Protein AF-A0AAJ1YH37-F1 (afdb_monomer)

Organism: Serratia fonticola (NCBI:txid47917)

pLDDT: mean 96.19, std 5.61, range [61.28, 98.88]

InterPro domains:
  IPR011050 Pectin lyase fold/virulence factor [SSF51126] (3-116)
  IPR012334 Pectin lyase fold [G3DSA:2.160.20.10] (1-116)

Secondary structure (DSSP, 8-state):
-EEES-EEEE--SSS---SEEE-TT-EEEEES-EEEE-TT--GGGSEEESS--EEEEES-EETTEE--HHHHHHTTS-GGG--BS--S------S----HHHHHHHHHHHSSTTSS-TT--

Structure (mmCIF, N/CA/C/O backbone):
data_AF-A0AAJ1YH37-F1
#
_entry.id   AF-A0AAJ1YH37-F1
#
loop_
_atom_site.group_PDB
_atom_site.id
_atom_site.type_symbol
_atom_site.label_atom_id
_atom_site.label_alt_id
_atom_site.label_comp_id
_atom_site.label_asym_id
_atom_site.label_entity_id
_atom_site.label_seq_id
_atom_site.pdbx_PDB_ins_code
_atom_site.Cartn_x
_atom_site.Cartn_y
_atom_site.Cartn_z
_atom_site.occupancy
_atom_site.B_iso_or_equiv
_atom_site.auth_seq_id
_atom_site.auth_comp_id
_atom_site.auth_asym_id
_atom_site.auth_atom_id
_atom_site.pd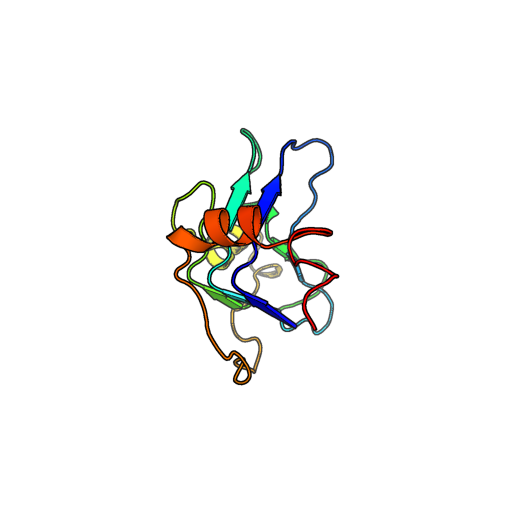bx_PDB_model_num
ATOM 1 N N . MET A 1 1 ? -0.861 -8.079 -9.405 1.00 97.00 1 MET A N 1
ATOM 2 C CA . MET A 1 1 ? -1.864 -8.176 -8.318 1.00 97.00 1 MET A CA 1
ATOM 3 C C . MET A 1 1 ? -2.639 -6.877 -8.268 1.00 97.00 1 MET A C 1
ATOM 5 O O . MET A 1 1 ? -2.001 -5.833 -8.225 1.00 97.00 1 MET A O 1
ATOM 9 N N . ASP A 1 2 ? -3.967 -6.956 -8.313 1.00 98.56 2 ASP A N 1
ATOM 10 C CA . ASP A 1 2 ? -4.863 -5.806 -8.152 1.00 98.56 2 ASP A CA 1
ATOM 11 C C . ASP A 1 2 ? -5.125 -5.554 -6.658 1.00 98.56 2 ASP A C 1
ATOM 13 O O . ASP A 1 2 ? -5.505 -6.491 -5.956 1.00 98.56 2 ASP A O 1
ATOM 17 N N . VAL A 1 3 ? -4.897 -4.336 -6.161 1.00 98.50 3 VAL A N 1
ATOM 18 C CA . VAL A 1 3 ? -5.083 -3.959 -4.749 1.00 98.50 3 VAL A CA 1
ATOM 19 C C . VAL A 1 3 ? -5.837 -2.636 -4.666 1.00 98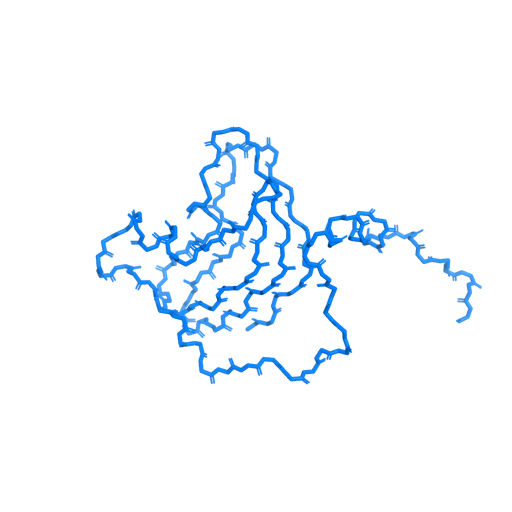.50 3 VAL A C 1
ATOM 21 O O . VAL A 1 3 ? -5.248 -1.566 -4.802 1.00 98.50 3 VAL A O 1
ATOM 24 N N . PHE A 1 4 ? -7.142 -2.682 -4.418 1.00 98.62 4 PHE A N 1
ATOM 25 C CA . PHE A 1 4 ? -7.963 -1.473 -4.355 1.00 98.62 4 PHE A CA 1
ATOM 26 C C . PHE A 1 4 ? -8.966 -1.501 -3.204 1.00 98.62 4 PHE A C 1
ATOM 28 O O . PHE A 1 4 ? -9.336 -2.578 -2.741 1.00 98.62 4 PHE A O 1
ATOM 35 N N . ASN A 1 5 ? -9.353 -0.312 -2.728 1.00 98.75 5 ASN A N 1
ATOM 36 C CA . ASN A 1 5 ? -10.311 -0.093 -1.636 1.00 98.75 5 ASN A CA 1
ATOM 37 C C . ASN A 1 5 ? -10.081 -0.961 -0.380 1.00 98.75 5 ASN A C 1
ATOM 39 O O . ASN A 1 5 ? -11.026 -1.354 0.299 1.00 98.75 5 ASN A O 1
ATOM 43 N N . ASN A 1 6 ? -8.821 -1.231 -0.022 1.00 98.69 6 ASN A N 1
ATOM 44 C CA . ASN A 1 6 ? -8.490 -1.864 1.255 1.00 98.69 6 ASN A CA 1
ATOM 45 C C . ASN A 1 6 ? -8.309 -0.810 2.351 1.00 98.69 6 ASN A C 1
ATOM 47 O O . ASN A 1 6 ? -7.774 0.274 2.102 1.00 98.69 6 ASN A O 1
ATOM 51 N N . TYR A 1 7 ? -8.679 -1.170 3.581 1.00 98.75 7 TYR A N 1
ATOM 52 C CA . TYR A 1 7 ? -8.297 -0.440 4.787 1.00 98.75 7 TYR A CA 1
ATOM 53 C C . TYR A 1 7 ? -7.273 -1.252 5.583 1.00 98.75 7 TYR A C 1
ATOM 55 O O . TYR A 1 7 ? -7.496 -2.428 5.868 1.00 98.75 7 TYR A O 1
ATOM 63 N N . ALA A 1 8 ? -6.152 -0.627 5.939 1.00 98.19 8 ALA A N 1
ATOM 64 C CA . ALA A 1 8 ? -5.140 -1.218 6.803 1.00 98.19 8 ALA A CA 1
ATOM 65 C C . ALA A 1 8 ? -4.887 -0.318 8.013 1.00 98.19 8 ALA A C 1
ATOM 67 O O . ALA A 1 8 ? -4.614 0.868 7.855 1.00 98.19 8 ALA A O 1
ATOM 68 N N . GLU A 1 9 ? -4.910 -0.898 9.210 1.00 97.50 9 GLU A N 1
ATOM 69 C CA . GLU A 1 9 ? -4.561 -0.209 10.450 1.00 97.50 9 GLU A CA 1
ATOM 70 C C . GLU A 1 9 ? -3.337 -0.877 11.087 1.00 97.50 9 GLU A C 1
ATOM 72 O O . GLU A 1 9 ? -3.329 -2.075 11.377 1.00 97.50 9 GLU A O 1
ATOM 77 N N . VAL A 1 10 ? -2.275 -0.100 11.297 1.00 96.75 10 VAL A N 1
ATOM 78 C CA . VAL A 1 10 ? -1.014 -0.564 11.876 1.00 96.75 10 VAL A CA 1
ATOM 79 C C . VAL A 1 10 ? -0.807 0.102 13.230 1.00 96.75 10 VAL A C 1
ATOM 81 O O . VAL A 1 10 ? -0.390 1.256 13.323 1.00 96.75 10 VAL A O 1
ATOM 84 N N . LEU A 1 11 ? -1.058 -0.660 14.293 1.00 94.00 11 LEU A N 1
ATOM 85 C CA . LEU A 1 11 ? -1.140 -0.141 15.662 1.00 94.00 11 LEU A CA 1
ATOM 86 C C . LEU A 1 11 ? 0.214 0.056 16.361 1.00 94.00 11 LEU A C 1
ATOM 88 O O . LEU A 1 11 ? 0.297 0.794 17.341 1.00 94.00 11 LEU A O 1
ATOM 92 N N . ALA A 1 12 ? 1.285 -0.599 15.898 1.00 91.06 12 ALA A N 1
ATOM 93 C CA . ALA A 1 12 ? 2.593 -0.508 16.544 1.00 91.06 12 ALA A CA 1
ATOM 94 C C . ALA A 1 12 ? 3.760 -0.778 15.589 1.00 91.06 12 ALA A C 1
ATOM 96 O O . ALA A 1 12 ? 3.698 -1.630 14.706 1.00 91.06 12 ALA A O 1
ATOM 97 N N . ALA A 1 13 ? 4.878 -0.085 15.825 1.00 87.12 13 ALA A N 1
ATOM 98 C CA . ALA A 1 13 ? 6.080 -0.202 15.002 1.00 87.12 13 ALA A CA 1
ATOM 99 C C . ALA A 1 13 ? 6.874 -1.499 15.231 1.00 87.12 13 ALA A C 1
ATOM 101 O O . ALA A 1 13 ? 7.663 -1.872 14.364 1.00 87.12 13 ALA A O 1
ATOM 102 N N . LYS A 1 14 ? 6.705 -2.141 16.398 1.00 83.81 14 LYS A N 1
ATOM 103 C CA . LYS A 1 14 ? 7.583 -3.211 16.903 1.00 83.81 14 LYS A CA 1
ATOM 104 C C . LYS A 1 14 ? 7.701 -4.400 15.943 1.00 83.81 14 LYS A C 1
ATOM 106 O O . LYS A 1 14 ? 8.793 -4.937 15.814 1.00 83.81 14 LYS A O 1
ATOM 111 N N . ASP A 1 15 ? 6.629 -4.711 15.215 1.00 79.88 15 ASP A N 1
ATOM 112 C CA . ASP A 1 15 ? 6.569 -5.861 14.302 1.00 79.88 15 ASP A CA 1
ATOM 113 C C . ASP A 1 15 ? 6.172 -5.469 12.864 1.00 79.88 15 ASP A C 1
ATOM 115 O O . ASP A 1 15 ? 6.089 -6.312 11.968 1.00 79.88 15 ASP A O 1
ATOM 119 N N . PHE A 1 16 ? 5.956 -4.174 12.601 1.00 91.50 16 PHE A N 1
ATOM 120 C CA . PHE A 1 16 ? 5.564 -3.712 11.275 1.00 91.50 16 PHE A CA 1
ATOM 121 C C . PHE A 1 16 ? 6.765 -3.620 10.328 1.00 91.50 16 PHE A C 1
ATOM 123 O O . PHE A 1 16 ? 7.637 -2.744 10.450 1.00 91.50 16 PHE A O 1
ATOM 130 N N . THR A 1 17 ? 6.772 -4.528 9.352 1.00 91.44 17 TH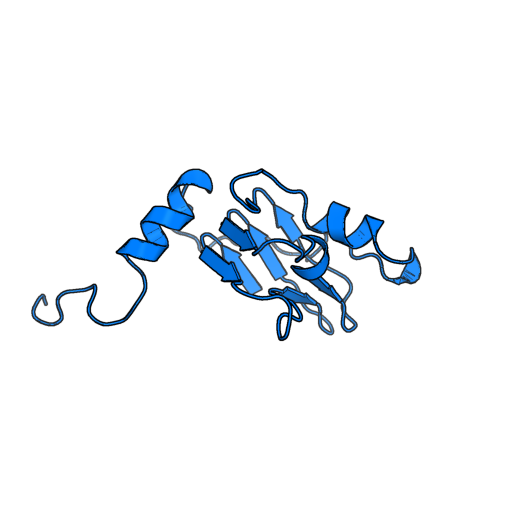R A N 1
ATOM 131 C CA . THR A 1 17 ? 7.777 -4.573 8.287 1.00 91.44 17 THR A CA 1
ATOM 132 C C . THR A 1 17 ? 7.327 -3.780 7.065 1.00 91.44 17 THR A C 1
ATOM 134 O O . THR A 1 17 ? 8.022 -2.842 6.678 1.00 91.44 17 THR A O 1
ATOM 137 N N . SER A 1 18 ? 6.192 -4.158 6.472 1.00 95.88 18 SER A N 1
ATOM 138 C CA . SER A 1 18 ? 5.602 -3.508 5.299 1.00 95.88 18 SER A CA 1
ATOM 139 C C . SER A 1 18 ? 4.177 -3.986 5.044 1.00 95.88 18 SER A C 1
ATOM 141 O O . SER A 1 18 ? 3.806 -5.055 5.526 1.00 95.88 18 SER A O 1
ATOM 143 N N . LEU A 1 19 ? 3.413 -3.235 4.245 1.00 96.44 19 LEU A N 1
ATOM 144 C CA . LEU A 1 19 ? 2.128 -3.693 3.701 1.00 96.44 19 LEU A CA 1
ATOM 145 C C . LEU A 1 19 ? 2.314 -4.362 2.338 1.00 96.44 19 LEU A C 1
ATOM 147 O O . LEU A 1 19 ? 1.812 -5.460 2.115 1.00 96.44 19 LEU A O 1
ATOM 151 N N . TRP A 1 20 ? 3.072 -3.732 1.440 1.00 98.31 20 TRP A N 1
ATOM 152 C CA . TRP A 1 20 ? 3.282 -4.217 0.079 1.00 98.31 20 TRP A CA 1
ATOM 153 C C . TRP A 1 20 ? 4.748 -4.571 -0.150 1.00 98.31 20 TRP A C 1
ATOM 155 O O . TRP A 1 20 ? 5.634 -3.713 -0.140 1.00 98.31 20 TRP A O 1
ATOM 165 N N . GLY A 1 21 ? 4.997 -5.865 -0.339 1.00 98.00 21 GLY A N 1
ATOM 166 C CA . GLY A 1 21 ? 6.308 -6.409 -0.669 1.00 98.00 21 GLY A CA 1
ATOM 167 C C . GLY A 1 21 ? 6.508 -6.530 -2.176 1.00 98.00 21 GLY A C 1
ATOM 168 O O . GLY A 1 21 ? 5.788 -7.280 -2.829 1.00 98.00 21 GLY A O 1
ATOM 169 N N . VAL A 1 22 ? 7.509 -5.840 -2.717 1.00 98.38 22 VAL A N 1
ATOM 170 C CA . VAL A 1 22 ? 7.837 -5.835 -4.151 1.00 98.38 22 VAL A CA 1
ATOM 171 C C . VAL A 1 22 ? 8.910 -6.897 -4.422 1.00 98.38 22 VAL A C 1
ATOM 173 O O . VAL A 1 22 ? 10.105 -6.701 -4.160 1.00 98.38 22 VAL A O 1
ATOM 176 N N . GLY A 1 23 ? 8.450 -8.075 -4.845 1.00 97.81 23 GLY A N 1
ATOM 177 C CA . GLY A 1 23 ? 9.252 -9.275 -5.110 1.00 97.81 23 GLY A CA 1
ATOM 178 C C . GLY A 1 23 ? 9.675 -9.422 -6.575 1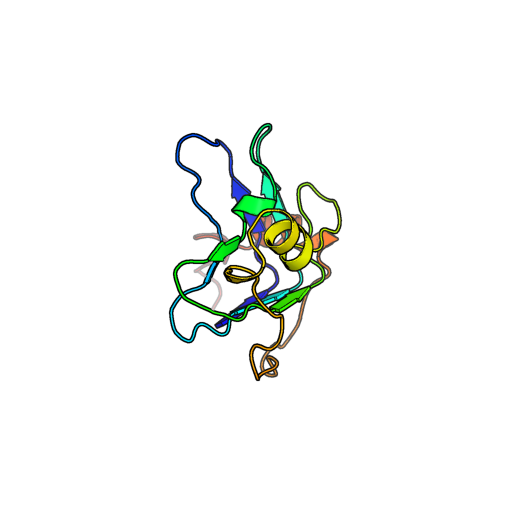.00 97.81 23 GLY A C 1
ATOM 179 O O . GLY A 1 23 ? 9.368 -8.569 -7.401 1.00 97.81 23 GLY A O 1
ATOM 180 N N . ILE A 1 24 ? 10.378 -10.515 -6.902 1.00 97.25 24 ILE A N 1
ATOM 181 C CA . ILE A 1 24 ? 10.784 -10.814 -8.290 1.00 97.25 24 ILE A CA 1
ATOM 182 C C . ILE A 1 24 ? 9.536 -10.837 -9.170 1.00 97.25 24 ILE A C 1
ATOM 184 O O . ILE A 1 24 ? 8.564 -11.504 -8.819 1.00 97.25 24 ILE A O 1
ATOM 188 N N . GLU A 1 25 ? 9.569 -10.081 -10.271 1.00 95.50 25 GLU A N 1
ATOM 189 C CA . GLU A 1 25 ? 8.490 -10.010 -11.270 1.00 95.50 25 GLU A CA 1
ATOM 190 C C . GLU A 1 25 ? 7.114 -9.616 -10.696 1.00 95.50 25 GLU A C 1
ATOM 192 O O . GLU A 1 25 ? 6.071 -9.827 -11.318 1.00 95.50 25 GLU A O 1
ATOM 197 N N . SER A 1 26 ? 7.075 -9.005 -9.507 1.00 97.19 26 SER A N 1
ATOM 198 C CA . SER A 1 26 ? 5.823 -8.496 -8.958 1.00 97.19 26 SER A CA 1
ATOM 199 C C . SER A 1 26 ? 5.323 -7.307 -9.777 1.00 97.19 26 SER A C 1
ATOM 201 O O . SER A 1 26 ? 6.062 -6.352 -9.994 1.00 97.19 26 SER A O 1
ATOM 203 N N . ALA A 1 27 ? 4.043 -7.332 -10.142 1.00 97.88 27 ALA A N 1
ATOM 204 C CA . ALA A 1 27 ? 3.347 -6.242 -10.823 1.00 97.88 27 ALA A CA 1
ATOM 205 C C . ALA A 1 27 ? 2.123 -5.818 -9.993 1.00 97.88 27 ALA A C 1
ATOM 207 O O . ALA A 1 27 ? 0.983 -6.192 -10.293 1.00 97.88 27 ALA A O 1
ATOM 208 N N . ILE A 1 28 ? 2.361 -5.143 -8.865 1.00 98.69 28 ILE A N 1
ATOM 209 C CA . ILE A 1 28 ? 1.306 -4.691 -7.943 1.00 98.69 28 ILE A CA 1
ATOM 210 C C . ILE A 1 28 ? 0.717 -3.378 -8.463 1.00 98.69 28 ILE A C 1
ATOM 212 O O . ILE A 1 28 ? 1.451 -2.416 -8.663 1.00 98.69 28 ILE A O 1
ATOM 216 N N . TYR A 1 29 ? -0.601 -3.340 -8.635 1.00 98.81 29 TYR A N 1
ATOM 217 C CA . TYR A 1 29 ? -1.353 -2.136 -8.964 1.00 98.81 29 TYR A CA 1
ATOM 218 C C . TYR A 1 29 ? -2.212 -1.771 -7.751 1.00 98.81 29 TYR A C 1
ATOM 220 O O . TYR A 1 29 ? -3.216 -2.436 -7.494 1.00 98.81 29 TYR A O 1
ATOM 228 N N . ALA A 1 30 ? -1.787 -0.770 -6.977 1.00 98.75 30 ALA A N 1
ATOM 229 C CA . ALA A 1 30 ? -2.3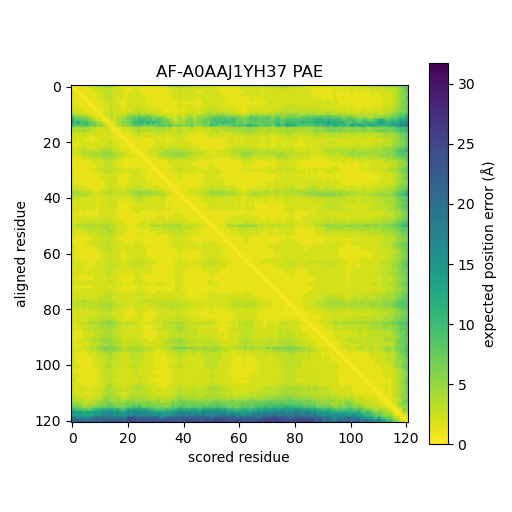95 -0.405 -5.702 1.00 98.75 30 ALA A CA 1
ATOM 230 C C . ALA A 1 30 ? -3.034 0.992 -5.727 1.00 98.75 30 ALA A C 1
ATOM 232 O O . ALA A 1 30 ? -2.336 2.006 -5.657 1.00 98.75 30 ALA A O 1
ATOM 233 N N . GLU A 1 31 ? -4.362 1.071 -5.778 1.00 98.31 31 GLU A N 1
ATOM 234 C CA . GLU A 1 31 ? -5.073 2.355 -5.829 1.00 98.31 31 GLU A CA 1
ATOM 235 C C . GLU A 1 31 ? -6.130 2.514 -4.742 1.00 98.31 31 GLU A C 1
ATOM 237 O O . GLU A 1 31 ? -6.715 1.531 -4.293 1.00 98.31 31 GLU A O 1
ATOM 242 N N . LYS A 1 32 ? -6.413 3.759 -4.351 1.00 98.69 32 LYS A N 1
ATOM 243 C CA . LYS A 1 32 ? -7.545 4.096 -3.475 1.00 98.69 32 LYS A CA 1
ATOM 244 C C . LYS A 1 32 ? -7.635 3.226 -2.212 1.00 98.69 32 LYS A C 1
ATOM 246 O O . LYS A 1 32 ? -8.719 2.810 -1.810 1.00 98.69 32 LYS A O 1
ATOM 251 N N . ASN A 1 33 ? -6.499 2.943 -1.571 1.00 98.88 33 ASN A N 1
ATOM 252 C CA . ASN A 1 33 ? -6.443 2.278 -0.267 1.00 98.88 33 ASN A CA 1
ATOM 253 C C . ASN A 1 33 ? -6.299 3.319 0.854 1.00 98.88 33 ASN A C 1
ATOM 255 O O . ASN A 1 33 ? -5.623 4.339 0.690 1.00 98.88 33 ASN A O 1
ATOM 259 N N . ALA A 1 34 ? -6.901 3.042 2.009 1.00 98.88 34 ALA A N 1
ATOM 260 C CA . ALA A 1 34 ? -6.775 3.852 3.217 1.00 98.88 34 ALA A CA 1
ATOM 261 C C . ALA A 1 34 ? -5.864 3.143 4.226 1.00 98.88 34 ALA A C 1
ATOM 263 O O . ALA A 1 34 ? -6.056 1.967 4.535 1.00 98.88 34 ALA A O 1
ATOM 264 N N . ILE A 1 35 ? -4.854 3.841 4.736 1.00 98.75 35 ILE A N 1
ATOM 265 C CA . ILE A 1 35 ? -3.837 3.263 5.615 1.00 98.75 35 ILE A CA 1
ATOM 266 C C . ILE A 1 35 ? -3.685 4.147 6.848 1.00 98.75 35 ILE A C 1
ATOM 268 O O . ILE A 1 35 ? -3.242 5.288 6.745 1.00 98.75 35 ILE A O 1
ATOM 272 N N . ASP A 1 36 ? -3.983 3.603 8.020 1.00 98.44 36 ASP A N 1
ATOM 273 C CA . ASP A 1 36 ? -3.719 4.261 9.293 1.00 98.44 36 ASP A CA 1
ATOM 274 C C . ASP A 1 36 ? -2.464 3.671 9.936 1.00 98.44 36 ASP A C 1
ATOM 276 O O . ASP A 1 36 ? -2.341 2.465 10.155 1.00 98.44 36 ASP A O 1
ATOM 280 N N . LEU A 1 37 ? -1.505 4.540 10.230 1.00 97.56 37 LEU A N 1
ATOM 281 C CA . LEU A 1 37 ? -0.232 4.211 10.849 1.00 97.56 37 LEU A CA 1
ATOM 282 C C . LEU A 1 37 ? -0.143 4.887 12.212 1.00 97.56 37 LEU A C 1
ATOM 284 O O . LEU A 1 37 ? -0.228 6.115 12.315 1.00 97.56 37 LEU A O 1
ATOM 288 N N . ALA A 1 38 ? 0.117 4.096 13.251 1.00 96.00 38 ALA A N 1
ATOM 289 C CA . ALA A 1 38 ? 0.427 4.615 14.573 1.00 96.00 38 ALA A CA 1
ATOM 290 C C . ALA A 1 38 ? 1.644 5.555 14.554 1.00 96.00 38 ALA A C 1
ATOM 292 O O . ALA A 1 38 ? 2.554 5.447 13.721 1.00 96.00 38 ALA A O 1
ATOM 293 N N . ASN A 1 39 ? 1.682 6.463 15.533 1.00 92.62 39 ASN A N 1
ATOM 294 C CA . ASN A 1 39 ? 2.762 7.431 15.683 1.00 92.62 39 ASN A CA 1
ATOM 295 C C . ASN A 1 39 ? 4.144 6.759 15.675 1.00 92.62 39 ASN A C 1
ATOM 297 O O . ASN A 1 39 ? 4.384 5.759 16.352 1.00 92.62 39 ASN A O 1
ATOM 301 N N . GLY A 1 40 ? 5.071 7.348 14.917 1.00 91.88 40 GLY A N 1
ATOM 302 C CA . GLY A 1 40 ? 6.441 6.852 14.774 1.00 91.88 40 GLY A CA 1
ATOM 303 C C . GLY A 1 40 ? 6.647 5.829 13.652 1.00 91.88 40 GLY A C 1
ATOM 304 O O . GLY A 1 40 ? 7.793 5.465 13.386 1.00 91.88 40 GLY A O 1
ATOM 305 N N . ILE A 1 41 ? 5.593 5.394 12.951 1.00 96.12 41 ILE A N 1
ATOM 306 C CA . ILE A 1 41 ? 5.721 4.566 11.745 1.00 96.12 41 ILE A CA 1
ATOM 307 C C . ILE A 1 41 ? 5.751 5.477 10.509 1.00 96.12 41 ILE A C 1
ATOM 309 O O . ILE A 1 41 ? 4.761 6.142 10.210 1.00 96.12 41 ILE A O 1
ATOM 313 N N . PRO A 1 42 ? 6.865 5.532 9.760 1.00 96.19 42 PRO A N 1
ATOM 314 C CA . PRO A 1 42 ? 6.944 6.381 8.581 1.00 96.19 42 PRO A CA 1
ATOM 315 C C . PRO A 1 42 ? 6.265 5.721 7.374 1.00 96.19 42 PRO A C 1
ATOM 317 O O . PRO A 1 42 ? 6.462 4.530 7.128 1.00 96.19 42 PRO A O 1
ATOM 320 N N . ALA A 1 43 ? 5.569 6.517 6.557 1.00 97.75 43 ALA A N 1
ATOM 321 C CA . ALA A 1 43 ? 4.870 6.054 5.352 1.00 97.75 43 ALA A CA 1
ATOM 322 C C . ALA A 1 43 ? 5.770 5.284 4.363 1.00 97.75 43 ALA A C 1
ATOM 324 O O . ALA A 1 43 ? 5.306 4.345 3.724 1.00 97.75 43 ALA A O 1
ATOM 325 N N . ARG A 1 44 ? 7.082 5.576 4.309 1.00 97.56 44 ARG A N 1
ATOM 326 C CA . ARG A 1 44 ? 8.046 4.820 3.480 1.00 97.56 44 ARG A CA 1
ATOM 327 C C . ARG A 1 44 ? 8.086 3.317 3.767 1.00 97.56 44 ARG A C 1
ATOM 329 O O . ARG A 1 44 ? 8.576 2.571 2.935 1.00 97.56 44 ARG A O 1
ATOM 336 N N . LYS A 1 45 ? 7.627 2.873 4.947 1.00 97.31 45 LYS A N 1
ATOM 337 C CA . LYS A 1 45 ? 7.554 1.448 5.299 1.00 97.31 45 LYS A CA 1
ATOM 338 C C . LYS A 1 45 ? 6.374 0.729 4.649 1.00 97.31 45 LYS A C 1
ATOM 340 O O . LYS A 1 45 ? 6.362 -0.492 4.664 1.00 97.31 45 LYS A O 1
ATOM 345 N N . ILE A 1 46 ? 5.385 1.441 4.106 1.00 98.31 46 ILE A N 1
ATOM 346 C CA . ILE A 1 46 ? 4.233 0.814 3.442 1.00 98.31 46 ILE A CA 1
ATOM 347 C C . ILE A 1 46 ? 4.716 -0.085 2.299 1.00 98.31 46 ILE A C 1
ATOM 349 O O . ILE A 1 46 ? 4.277 -1.231 2.205 1.00 98.31 46 ILE A O 1
ATOM 353 N N . ILE A 1 47 ? 5.677 0.402 1.509 1.00 98.56 47 ILE A N 1
ATOM 354 C CA . ILE A 1 47 ? 6.334 -0.342 0.435 1.00 98.56 47 ILE A CA 1
ATOM 355 C C . ILE A 1 47 ? 7.675 -0.875 0.933 1.00 98.56 47 ILE A C 1
ATOM 357 O O . ILE A 1 47 ? 8.475 -0.151 1.526 1.00 98.56 47 ILE A O 1
ATOM 361 N N . LYS A 1 48 ? 7.959 -2.141 0.635 1.00 97.88 48 LYS A N 1
ATOM 362 C CA . LYS A 1 48 ? 9.291 -2.719 0.789 1.00 97.88 48 LYS A CA 1
ATOM 363 C C . LYS A 1 48 ? 9.709 -3.410 -0.494 1.00 97.88 48 LYS A C 1
ATOM 365 O O . LYS A 1 48 ? 9.103 -4.402 -0.894 1.00 97.88 48 LYS A O 1
ATOM 370 N N . ARG A 1 49 ? 10.801 -2.941 -1.093 1.00 98.00 49 ARG A N 1
ATOM 371 C CA . ARG A 1 49 ? 11.508 -3.702 -2.121 1.00 98.00 49 ARG A CA 1
ATOM 372 C C . ARG A 1 49 ? 12.217 -4.887 -1.482 1.00 98.00 49 ARG A C 1
ATOM 374 O O . ARG A 1 49 ? 12.964 -4.729 -0.517 1.00 98.00 49 ARG A O 1
ATOM 381 N N . TYR A 1 50 ? 11.973 -6.066 -2.032 1.00 96.62 50 TYR A N 1
ATOM 382 C CA . TYR A 1 50 ? 12.831 -7.220 -1.819 1.00 96.62 50 TYR A CA 1
ATOM 383 C C . TYR A 1 50 ? 13.840 -7.278 -2.962 1.00 96.62 50 TYR A C 1
ATOM 385 O O . TYR A 1 50 ? 15.010 -6.982 -2.769 1.00 96.62 50 TYR A O 1
ATOM 393 N N . VAL A 1 51 ? 13.361 -7.583 -4.164 1.00 96.38 51 VAL A N 1
ATOM 394 C CA . VAL A 1 51 ? 14.185 -7.717 -5.379 1.00 96.38 51 VAL A CA 1
ATOM 395 C C . VAL A 1 51 ? 13.433 -7.287 -6.642 1.00 96.38 51 VAL A C 1
ATOM 397 O O . VAL A 1 51 ? 14.002 -7.327 -7.724 1.00 96.38 51 VAL A O 1
ATOM 400 N N . GLY A 1 52 ? 12.169 -6.872 -6.515 1.00 97.50 52 GLY A N 1
ATOM 401 C CA . GLY A 1 52 ? 11.389 -6.391 -7.648 1.00 97.50 52 GLY A CA 1
ATOM 402 C C . GLY A 1 52 ? 11.751 -4.979 -8.084 1.00 97.50 52 GLY A C 1
ATOM 403 O O . GLY A 1 52 ? 12.576 -4.302 -7.465 1.00 97.50 52 GLY A O 1
ATOM 404 N N . GLU A 1 53 ? 11.099 -4.549 -9.159 1.00 98.19 53 GLU A N 1
ATOM 405 C CA . GLU A 1 53 ? 11.455 -3.324 -9.883 1.00 98.19 53 GLU A CA 1
ATOM 406 C C . GLU A 1 53 ? 10.270 -2.368 -10.062 1.00 98.19 53 GLU A C 1
ATOM 408 O O . GLU A 1 53 ? 10.473 -1.165 -10.227 1.00 98.19 53 GLU A O 1
ATOM 413 N N . HIS A 1 54 ? 9.035 -2.877 -9.983 1.00 98.38 54 HIS A N 1
ATOM 414 C CA . HIS A 1 54 ? 7.848 -2.115 -10.358 1.00 98.38 54 HIS A CA 1
ATOM 415 C C . HIS A 1 54 ? 6.727 -2.222 -9.323 1.00 98.38 54 HIS A C 1
ATOM 417 O O . HIS A 1 54 ? 6.394 -3.307 -8.838 1.00 98.38 54 HIS A O 1
ATOM 423 N N . ILE A 1 55 ? 6.109 -1.087 -9.015 1.00 98.75 55 ILE A N 1
ATOM 424 C CA . ILE A 1 55 ? 4.840 -0.996 -8.293 1.00 98.75 55 ILE A CA 1
ATOM 425 C C . ILE A 1 55 ? 4.114 0.269 -8.732 1.00 98.75 55 ILE A C 1
ATOM 427 O O . ILE A 1 55 ? 4.680 1.358 -8.704 1.00 98.75 55 ILE A O 1
ATOM 431 N N . PHE A 1 56 ? 2.844 0.135 -9.093 1.00 98.88 56 PHE A N 1
ATOM 432 C CA . PHE A 1 56 ? 1.988 1.279 -9.358 1.00 98.88 56 PHE A CA 1
ATOM 433 C C . PHE A 1 56 ? 1.205 1.613 -8.092 1.00 98.88 56 PHE A C 1
ATOM 435 O O . PHE A 1 56 ? 0.544 0.738 -7.527 1.00 98.88 56 PHE A O 1
ATOM 442 N N . THR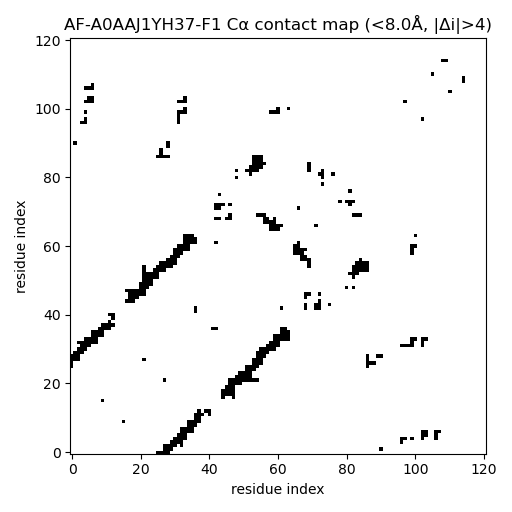 A 1 57 ? 1.266 2.870 -7.648 1.00 98.62 57 THR A N 1
ATOM 443 C CA . THR A 1 57 ? 0.459 3.363 -6.527 1.00 98.62 57 THR A CA 1
ATOM 444 C C . THR A 1 57 ? -0.236 4.662 -6.891 1.00 98.62 57 THR A C 1
ATOM 446 O O . THR A 1 57 ? 0.430 5.577 -7.364 1.00 98.62 57 THR A O 1
ATOM 449 N N . SER A 1 58 ? -1.535 4.783 -6.621 1.00 98.56 58 SER A N 1
ATOM 450 C CA . SER A 1 58 ? -2.279 6.019 -6.894 1.00 98.56 58 SER A CA 1
ATOM 451 C C . SER A 1 58 ? -3.402 6.263 -5.884 1.00 98.56 58 SER A C 1
ATOM 453 O O . SER A 1 58 ? -3.954 5.317 -5.328 1.00 98.56 58 SER A O 1
ATOM 455 N N . ASP A 1 59 ? -3.713 7.529 -5.612 1.00 98.44 59 ASP A N 1
ATOM 456 C CA . ASP A 1 59 ? -4.858 7.964 -4.798 1.00 98.44 59 ASP A CA 1
ATOM 457 C C . ASP A 1 59 ? -5.006 7.271 -3.430 1.00 98.44 59 ASP A C 1
ATOM 459 O O . ASP A 1 59 ? -6.113 7.032 -2.957 1.00 98.44 59 ASP A O 1
ATOM 463 N N . ASN A 1 60 ? -3.897 6.935 -2.766 1.00 98.75 60 ASN A N 1
ATOM 464 C CA . ASN A 1 60 ? -3.923 6.313 -1.441 1.00 98.75 60 ASN A CA 1
ATOM 465 C C . ASN A 1 60 ? -3.918 7.376 -0.330 1.00 98.75 60 ASN A C 1
ATOM 467 O O . ASN A 1 60 ? -3.234 8.401 -0.433 1.00 98.75 60 ASN A O 1
ATOM 471 N N . LEU A 1 61 ? -4.629 7.105 0.767 1.00 98.88 61 LEU A N 1
ATOM 472 C CA . LEU A 1 61 ? -4.593 7.929 1.976 1.00 98.88 61 LEU A CA 1
ATOM 473 C C . LEU A 1 61 ? -3.706 7.280 3.037 1.00 98.88 61 LEU A C 1
ATOM 475 O O . LEU A 1 61 ? -3.872 6.103 3.350 1.00 98.88 61 LEU A O 1
ATOM 479 N N . VAL A 1 62 ? -2.823 8.070 3.648 1.00 98.75 62 VAL A N 1
ATOM 480 C CA . VAL A 1 62 ? -2.109 7.702 4.877 1.00 98.75 62 VAL A CA 1
ATOM 481 C C . VAL A 1 62 ? -2.550 8.640 5.989 1.00 98.75 62 VAL A C 1
ATOM 483 O O . VAL A 1 62 ? -2.393 9.855 5.862 1.00 98.75 62 VAL A O 1
ATOM 486 N N . ASN A 1 63 ? -3.120 8.101 7.069 1.00 98.19 63 ASN A N 1
ATOM 487 C CA . ASN A 1 63 ? -3.692 8.878 8.174 1.00 98.19 63 ASN A CA 1
ATOM 488 C C . ASN A 1 63 ? -4.645 9.984 7.671 1.00 98.19 63 ASN A C 1
ATOM 490 O O . ASN A 1 63 ? -4.559 11.141 8.084 1.00 98.19 63 ASN A O 1
ATOM 494 N N . GLY A 1 64 ? -5.501 9.644 6.700 1.00 98.06 64 GLY A N 1
ATOM 495 C CA . GLY A 1 64 ? -6.451 10.569 6.069 1.00 98.06 64 GLY A CA 1
ATOM 496 C C . GLY A 1 64 ? -5.856 11.578 5.075 1.00 98.06 64 GLY A C 1
ATOM 497 O O . GLY A 1 64 ? -6.595 12.409 4.558 1.00 98.06 64 GLY A O 1
ATOM 498 N N . THR A 1 65 ? -4.553 11.523 4.781 1.00 98.38 65 THR A N 1
ATOM 499 C CA . THR A 1 65 ? -3.876 12.473 3.880 1.00 98.38 65 THR A CA 1
ATOM 500 C C . THR A 1 65 ? -3.450 11.804 2.568 1.00 98.38 65 THR A C 1
ATOM 502 O O . THR A 1 65 ? -2.792 10.758 2.624 1.00 98.38 65 THR A O 1
ATOM 505 N N . PRO A 1 66 ? -3.748 12.391 1.390 1.00 98.56 66 PRO A N 1
ATOM 506 C CA . PRO A 1 66 ? -3.237 11.897 0.112 1.00 98.56 66 PRO A CA 1
ATOM 507 C C . PRO A 1 66 ? -1.716 11.793 0.128 1.00 98.56 66 PRO A C 1
ATOM 509 O O . PRO A 1 66 ? -1.024 12.755 0.463 1.00 98.56 66 PRO A O 1
ATOM 512 N N . THR A 1 67 ? -1.194 10.614 -0.197 1.00 98.62 67 THR A N 1
ATOM 513 C CA . THR A 1 67 ? 0.243 10.333 -0.123 1.00 98.62 67 THR A CA 1
ATOM 514 C C . THR A 1 67 ? 0.712 9.621 -1.383 1.00 98.62 67 THR A C 1
ATOM 516 O O . THR A 1 67 ? 0.233 8.535 -1.707 1.00 98.62 67 THR A O 1
ATOM 519 N N . ASP A 1 68 ? 1.708 10.199 -2.054 1.00 98.50 68 ASP A N 1
ATOM 520 C CA . ASP A 1 68 ? 2.441 9.528 -3.127 1.00 98.50 68 ASP A CA 1
ATOM 521 C C . ASP A 1 68 ? 3.413 8.506 -2.518 1.00 98.50 68 ASP A C 1
ATOM 523 O O . ASP A 1 68 ? 4.528 8.827 -2.095 1.00 98.50 68 ASP A O 1
ATOM 527 N N . LEU A 1 69 ? 2.947 7.264 -2.403 1.00 98.69 69 LEU A N 1
ATOM 528 C CA . LEU A 1 69 ? 3.684 6.194 -1.735 1.00 98.69 69 LEU A CA 1
ATOM 529 C C . LEU A 1 69 ? 4.954 5.798 -2.494 1.00 98.69 69 LEU A C 1
ATOM 531 O O . LEU A 1 69 ? 5.967 5.511 -1.850 1.00 98.69 69 LEU A O 1
ATOM 535 N N . LEU A 1 70 ? 4.925 5.817 -3.829 1.00 98.75 70 LEU A N 1
ATOM 536 C CA . LEU A 1 70 ? 6.097 5.528 -4.650 1.00 98.75 70 LEU A CA 1
ATOM 537 C C . LEU A 1 70 ? 7.164 6.611 -4.475 1.00 98.75 70 LEU A C 1
ATOM 539 O O . LEU A 1 70 ? 8.324 6.280 -4.220 1.00 98.75 70 LEU A O 1
ATOM 543 N N . ALA A 1 71 ? 6.791 7.893 -4.526 1.00 98.75 71 ALA A N 1
ATOM 544 C CA . ALA A 1 71 ? 7.732 8.987 -4.295 1.00 98.75 71 ALA A CA 1
ATOM 545 C C . ALA A 1 71 ? 8.304 8.959 -2.871 1.00 98.75 71 ALA A C 1
ATOM 547 O O . ALA A 1 71 ? 9.515 9.098 -2.689 1.00 98.75 71 ALA A O 1
ATOM 548 N N . VAL A 1 72 ? 7.462 8.721 -1.858 1.00 98.50 72 VAL A N 1
ATOM 549 C CA . VAL A 1 7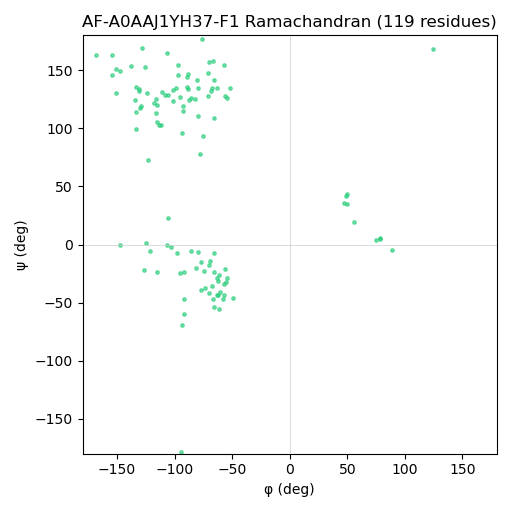2 ? 7.898 8.599 -0.456 1.00 98.50 72 VAL A CA 1
ATOM 550 C C . VAL A 1 72 ? 8.886 7.443 -0.273 1.00 98.50 72 VAL A C 1
ATOM 552 O O . VAL A 1 72 ? 9.868 7.591 0.459 1.00 98.50 72 VAL A O 1
ATOM 555 N N . TYR A 1 73 ? 8.656 6.303 -0.927 1.00 98.69 73 TYR A N 1
ATOM 556 C CA . TYR A 1 73 ? 9.595 5.184 -0.919 1.00 98.69 73 TYR A CA 1
ATOM 557 C C . TYR A 1 73 ? 10.907 5.550 -1.632 1.00 98.69 73 TYR A C 1
ATOM 559 O O . TYR A 1 73 ? 11.976 5.466 -1.021 1.00 98.69 73 TYR A O 1
ATOM 567 N N . ASN A 1 74 ? 10.833 6.023 -2.879 1.00 98.75 74 ASN A N 1
ATOM 568 C CA . ASN A 1 74 ? 11.993 6.322 -3.726 1.00 98.75 74 ASN A CA 1
ATOM 569 C C . ASN A 1 74 ? 12.894 7.424 -3.155 1.00 98.75 74 ASN A C 1
ATOM 571 O O . ASN A 1 74 ? 14.110 7.372 -3.338 1.00 98.75 74 ASN A O 1
ATOM 575 N N . ALA A 1 75 ? 12.329 8.393 -2.431 1.00 98.69 75 ALA A N 1
ATOM 576 C CA . ALA A 1 75 ? 13.085 9.430 -1.728 1.00 98.69 75 ALA A CA 1
ATOM 577 C C . ALA A 1 75 ? 13.880 8.898 -0.519 1.00 98.69 75 ALA A C 1
ATOM 579 O O . ALA A 1 75 ? 14.729 9.606 0.021 1.00 98.69 75 ALA A O 1
ATOM 580 N N . SER A 1 76 ? 13.601 7.673 -0.063 1.00 98.19 76 SER A N 1
ATOM 581 C CA . SER A 1 76 ? 14.217 7.075 1.127 1.00 98.19 76 SER A CA 1
ATOM 582 C C . SER A 1 76 ? 15.305 6.040 0.836 1.00 98.19 76 SER A C 1
ATOM 584 O O . SER A 1 76 ? 15.904 5.512 1.775 1.00 98.19 76 SER A O 1
ATOM 586 N N . VAL A 1 77 ? 15.557 5.744 -0.441 1.00 98.44 77 VAL A N 1
ATOM 587 C CA . VAL A 1 77 ? 16.480 4.694 -0.889 1.00 98.44 77 VAL A CA 1
ATOM 588 C C . VAL A 1 77 ? 17.490 5.225 -1.907 1.00 98.44 77 VAL A C 1
ATOM 590 O O . VAL A 1 77 ? 17.379 6.351 -2.391 1.00 98.44 77 VAL A O 1
ATOM 593 N N . SER A 1 78 ? 18.508 4.418 -2.214 1.00 98.00 78 SER A N 1
ATOM 594 C CA . SER A 1 78 ? 19.479 4.740 -3.261 1.00 98.00 78 SER A CA 1
ATOM 595 C C . SER A 1 78 ? 18.839 4.646 -4.650 1.00 98.00 78 SER A C 1
ATOM 597 O O . SER A 1 78 ? 17.877 3.905 -4.834 1.00 98.00 78 SER A O 1
ATOM 599 N N . THR A 1 79 ? 19.396 5.328 -5.656 1.00 97.81 79 THR A N 1
ATOM 600 C CA . THR A 1 79 ? 18.908 5.240 -7.048 1.00 97.81 79 THR A CA 1
ATOM 601 C C . THR A 1 79 ? 18.863 3.802 -7.575 1.00 97.81 79 THR A C 1
ATOM 603 O O . THR A 1 79 ? 17.970 3.471 -8.342 1.00 97.81 79 THR A O 1
ATOM 606 N N . ALA A 1 80 ? 19.782 2.933 -7.138 1.00 96.94 80 ALA A N 1
ATOM 607 C CA . ALA A 1 80 ? 19.810 1.525 -7.544 1.00 96.94 80 ALA A CA 1
ATOM 608 C C . ALA A 1 80 ? 18.656 0.688 -6.956 1.00 96.94 80 ALA A C 1
ATOM 610 O O . ALA A 1 80 ? 18.377 -0.401 -7.450 1.00 96.94 80 ALA A O 1
ATOM 611 N N . ASP A 1 81 ? 17.996 1.189 -5.910 1.00 97.88 81 ASP A N 1
ATOM 612 C CA . ASP A 1 81 ? 16.876 0.532 -5.233 1.00 97.88 81 ASP A CA 1
ATOM 613 C C . ASP A 1 81 ? 15.526 1.192 -5.532 1.00 97.88 81 ASP A C 1
ATOM 615 O O . ASP A 1 81 ? 14.502 0.748 -5.010 1.00 97.88 81 ASP A O 1
ATOM 619 N N . GLN A 1 82 ? 15.513 2.256 -6.339 1.00 98.56 82 GLN A N 1
ATOM 620 C CA . GLN A 1 82 ? 14.275 2.918 -6.723 1.00 98.56 82 GLN A CA 1
ATOM 621 C C . GLN A 1 82 ? 13.410 1.991 -7.575 1.00 98.56 82 GLN A C 1
ATOM 623 O O . GLN A 1 82 ? 13.896 1.239 -8.418 1.00 98.56 82 GLN A O 1
ATOM 628 N N . LEU A 1 83 ? 12.108 2.069 -7.335 1.00 98.69 83 LEU A N 1
ATOM 629 C CA . LEU A 1 83 ? 11.089 1.364 -8.095 1.00 98.69 83 LEU A CA 1
ATOM 630 C C . LEU A 1 83 ? 10.505 2.302 -9.150 1.00 98.69 83 LEU A C 1
ATOM 632 O O . LEU A 1 83 ? 10.481 3.522 -8.964 1.00 98.69 83 LEU A O 1
ATOM 636 N N . THR A 1 84 ? 9.986 1.737 -10.233 1.00 98.56 84 THR A N 1
ATOM 637 C CA . THR A 1 84 ? 9.191 2.487 -11.215 1.00 98.56 84 THR A CA 1
ATOM 638 C C . THR A 1 84 ? 7.710 2.126 -11.109 1.00 98.56 84 THR A C 1
ATOM 640 O O . THR A 1 84 ? 7.335 1.128 -10.494 1.00 98.56 84 THR A O 1
ATOM 643 N N . ASP A 1 85 ? 6.855 2.941 -11.715 1.00 98.31 85 ASP A N 1
ATOM 644 C CA . ASP A 1 85 ? 5.405 2.739 -11.781 1.00 98.31 85 ASP A CA 1
ATOM 645 C C . ASP A 1 85 ? 4.963 1.840 -12.950 1.00 98.31 85 ASP A C 1
ATOM 647 O O . ASP A 1 85 ? 3.792 1.469 -13.052 1.00 98.31 85 ASP A O 1
ATOM 651 N N . ASN A 1 86 ? 5.895 1.448 -13.823 1.00 97.19 86 ASN A N 1
ATOM 652 C CA . ASN A 1 86 ? 5.607 0.673 -15.023 1.00 97.19 86 ASN A CA 1
ATOM 653 C C . ASN A 1 86 ? 5.392 -0.814 -14.714 1.00 97.19 86 ASN A C 1
ATOM 655 O O . ASN A 1 86 ? 6.251 -1.657 -14.962 1.00 97.19 86 ASN A O 1
ATOM 659 N N . VAL A 1 87 ? 4.215 -1.151 -14.197 1.00 98.12 87 VAL A N 1
ATOM 660 C CA . VAL A 1 87 ? 3.839 -2.544 -13.912 1.00 98.12 87 VAL A CA 1
ATOM 661 C C . VAL A 1 87 ? 3.372 -3.320 -15.147 1.00 98.12 87 VAL A C 1
ATOM 663 O O . VAL A 1 87 ? 3.170 -4.525 -15.053 1.00 98.12 87 VAL A O 1
ATOM 666 N N . GLY A 1 88 ? 3.214 -2.666 -16.305 1.00 98.00 88 GLY A N 1
ATOM 667 C CA . GLY A 1 88 ? 2.907 -3.314 -17.588 1.00 98.00 88 GLY A CA 1
ATOM 668 C C . GLY A 1 88 ? 1.445 -3.728 -17.800 1.00 98.00 88 GLY A C 1
ATOM 669 O O . GLY A 1 88 ? 1.134 -4.361 -18.808 1.00 98.00 88 GLY A O 1
ATOM 670 N N . TRP A 1 89 ? 0.536 -3.384 -16.884 1.00 98.38 89 TRP A N 1
ATOM 671 C CA . TRP A 1 89 ? -0.894 -3.679 -17.003 1.00 98.38 89 TRP A CA 1
ATOM 672 C C . TRP A 1 89 ? -1.749 -2.685 -16.205 1.00 98.38 89 TRP A C 1
ATOM 674 O O . TRP A 1 89 ? -1.252 -1.997 -15.315 1.00 98.38 89 TRP A O 1
ATOM 684 N N . VAL A 1 90 ? -3.046 -2.641 -16.520 1.00 98.06 90 VAL A N 1
ATOM 685 C CA . VAL A 1 90 ? -4.070 -1.875 -15.792 1.00 98.06 90 VAL A CA 1
ATOM 686 C C . VAL A 1 90 ? -5.261 -2.807 -15.522 1.00 98.06 90 VAL A C 1
ATOM 688 O O . VAL A 1 90 ? -5.669 -3.523 -16.443 1.00 98.06 90 VAL A O 1
ATOM 691 N N . PRO A 1 91 ? -5.825 -2.846 -14.301 1.00 98.00 91 PRO A N 1
ATOM 692 C CA . PRO A 1 91 ? -7.002 -3.659 -14.000 1.00 98.00 91 PRO A CA 1
ATOM 693 C C . PRO A 1 91 ? -8.233 -3.224 -14.803 1.00 98.00 91 PRO A C 1
ATOM 695 O O . PRO A 1 91 ? -8.543 -2.040 -14.884 1.00 98.00 91 PRO A O 1
ATOM 698 N N . THR A 1 92 ? -8.968 -4.184 -15.371 1.00 97.56 92 THR A N 1
ATOM 699 C CA . THR A 1 92 ? -10.175 -3.922 -16.186 1.00 97.56 92 THR A CA 1
ATOM 700 C C . THR A 1 92 ? -11.441 -4.597 -15.656 1.00 97.56 92 THR A C 1
ATOM 702 O O . THR A 1 92 ? -12.522 -4.372 -16.189 1.00 97.56 92 THR A O 1
ATOM 705 N N . LEU A 1 93 ? -11.326 -5.422 -14.609 1.00 98.06 93 LEU A N 1
ATOM 706 C CA . LEU A 1 93 ? -12.409 -6.276 -14.098 1.00 98.06 93 LEU A CA 1
ATOM 707 C C . LEU A 1 93 ? -13.018 -5.773 -12.776 1.00 98.06 93 LEU A C 1
ATOM 709 O O . LEU A 1 93 ? -13.609 -6.552 -12.032 1.00 98.06 93 LEU A O 1
ATOM 713 N N . ARG A 1 94 ? -12.881 -4.478 -12.469 1.00 97.12 94 ARG A N 1
ATOM 714 C CA . ARG A 1 94 ? -13.511 -3.856 -11.296 1.00 97.12 94 ARG A CA 1
ATOM 715 C C . ARG A 1 94 ? -14.915 -3.379 -11.664 1.00 97.12 94 ARG A C 1
ATOM 717 O O . ARG A 1 94 ? -15.071 -2.609 -12.607 1.00 97.12 94 ARG A O 1
ATOM 724 N N . LEU A 1 95 ? -15.933 -3.829 -10.929 1.00 96.81 95 LEU A N 1
ATOM 725 C CA . LEU A 1 95 ? -17.316 -3.368 -11.130 1.00 96.81 95 LEU A CA 1
ATOM 726 C C . LEU A 1 95 ? -17.525 -1.947 -10.600 1.00 96.81 95 LEU A C 1
ATOM 728 O O . LEU A 1 95 ? -18.262 -1.160 -11.188 1.00 96.81 95 LEU A O 1
ATOM 732 N N . HIS A 1 96 ? -16.880 -1.643 -9.479 1.00 96.38 96 HIS A N 1
ATOM 733 C CA . HIS A 1 96 ? -16.931 -0.358 -8.809 1.00 96.38 96 HIS A CA 1
ATOM 734 C C . HIS A 1 96 ? -15.616 -0.126 -8.065 1.00 96.38 96 HIS A C 1
ATOM 736 O O . HIS A 1 96 ? -14.965 -1.089 -7.653 1.00 96.38 96 HIS A O 1
ATOM 742 N N . VAL A 1 97 ? -15.239 1.142 -7.919 1.00 97.88 97 VAL A N 1
ATOM 743 C CA . VAL A 1 97 ? -14.132 1.574 -7.068 1.00 97.88 97 VAL A CA 1
ATOM 744 C C . VAL A 1 97 ? -14.629 2.768 -6.262 1.00 97.88 97 VAL A C 1
ATOM 746 O O . VAL A 1 97 ? -14.916 3.819 -6.840 1.00 97.88 97 VAL A O 1
ATOM 749 N N . ASP A 1 98 ? -14.727 2.591 -4.949 1.00 98.56 98 ASP A N 1
ATOM 750 C CA . ASP A 1 98 ? -15.194 3.606 -4.009 1.00 98.56 98 ASP A CA 1
ATOM 751 C C . ASP A 1 98 ? -14.215 4.786 -3.933 1.00 98.56 98 ASP A C 1
ATOM 753 O O . ASP A 1 98 ? -13.013 4.658 -4.220 1.00 98.56 98 ASP A O 1
ATOM 757 N N . GLU A 1 99 ? -14.707 5.943 -3.487 1.00 98.38 99 GLU A N 1
ATOM 758 C CA . GLU A 1 99 ? -13.846 7.077 -3.164 1.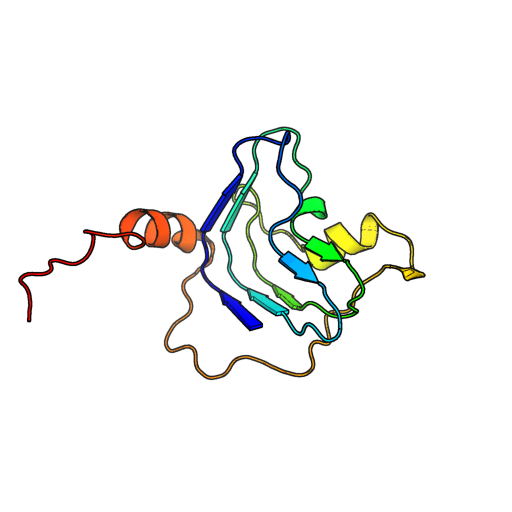00 98.38 99 GLU A CA 1
ATOM 759 C C . GLU A 1 99 ? -12.982 6.774 -1.937 1.00 98.38 99 GLU A C 1
ATOM 761 O O . GLU A 1 99 ? -13.457 6.278 -0.915 1.00 98.38 99 GLU A O 1
ATOM 766 N N . VAL A 1 100 ? -11.684 7.095 -2.006 1.00 98.62 100 VAL A N 1
ATOM 767 C CA . VAL A 1 100 ? -10.721 6.667 -0.974 1.00 98.62 100 VAL A CA 1
ATOM 768 C C . VAL A 1 100 ? -11.053 7.218 0.422 1.00 98.62 100 VAL A C 1
ATOM 770 O O . VAL A 1 100 ? -10.745 6.584 1.432 1.00 98.62 100 VAL A O 1
ATOM 773 N N . SER A 1 101 ? -11.740 8.361 0.500 1.00 98.31 101 SER A N 1
ATOM 774 C CA . SER A 1 101 ? -12.228 8.934 1.760 1.00 98.31 101 SER A CA 1
ATOM 775 C C . SER A 1 101 ? -13.301 8.086 2.450 1.00 98.31 101 SER A C 1
ATOM 777 O O . SER A 1 101 ? -13.474 8.199 3.662 1.00 98.31 101 SER A O 1
ATOM 779 N N . GLU A 1 102 ? -14.016 7.242 1.708 1.00 98.50 102 GLU A N 1
ATOM 780 C CA . GLU A 1 102 ? -15.112 6.401 2.205 1.00 98.50 102 GLU A CA 1
ATOM 781 C C . GLU A 1 102 ? -14.639 4.986 2.561 1.00 98.50 102 GLU A C 1
ATOM 783 O O . GLU A 1 102 ? -15.221 4.340 3.436 1.00 98.50 102 GLU A O 1
ATOM 788 N N . VAL A 1 103 ? -13.536 4.532 1.953 1.00 98.75 103 VAL A N 1
ATOM 789 C CA . VAL A 1 103 ? -12.990 3.168 2.077 1.00 98.75 103 VAL A CA 1
ATOM 790 C C . VAL A 1 103 ? -12.873 2.705 3.524 1.00 98.75 103 VAL A C 1
ATOM 792 O O . VAL A 1 103 ? -13.301 1.602 3.850 1.00 98.75 103 VAL A O 1
ATOM 795 N N . LYS A 1 104 ? -12.346 3.541 4.428 1.00 98.56 104 LYS A N 1
ATOM 796 C CA . LYS A 1 104 ? -12.228 3.172 5.849 1.00 98.56 104 LYS A CA 1
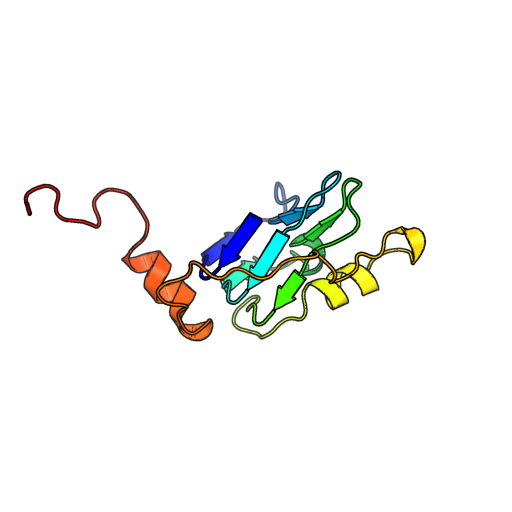ATOM 797 C C . LYS A 1 104 ? -13.589 2.828 6.465 1.00 98.56 104 LYS A C 1
ATOM 799 O O . LYS A 1 104 ? -13.704 1.824 7.167 1.00 98.56 104 LYS A O 1
ATOM 804 N N . ALA A 1 105 ? -14.607 3.653 6.223 1.00 98.44 105 ALA A N 1
ATOM 805 C CA . ALA A 1 105 ? -15.939 3.455 6.790 1.00 98.44 105 ALA A CA 1
ATOM 806 C C . ALA A 1 105 ? -16.637 2.233 6.173 1.00 98.44 105 ALA A C 1
ATOM 808 O O . ALA A 1 105 ? -17.230 1.427 6.893 1.00 98.44 105 ALA A O 1
ATOM 809 N N . ILE A 1 106 ? -16.511 2.064 4.855 1.00 98.44 106 ILE A N 1
ATOM 810 C CA . ILE A 1 106 ? -17.049 0.919 4.114 1.00 98.44 106 ILE A CA 1
ATOM 811 C C . ILE A 1 106 ? -16.417 -0.379 4.619 1.00 98.44 106 ILE A C 1
ATOM 813 O O . ILE A 1 106 ? -17.127 -1.256 5.100 1.00 98.44 106 ILE A O 1
ATOM 817 N N . VAL A 1 107 ? -15.087 -0.487 4.610 1.00 98.38 107 VAL A N 1
ATOM 818 C CA . VAL A 1 107 ? -14.391 -1.719 5.012 1.00 98.38 107 VAL A CA 1
ATOM 819 C C . VAL A 1 107 ? -14.673 -2.063 6.474 1.00 98.38 107 VAL A C 1
ATOM 821 O O . VAL A 1 107 ? -14.981 -3.211 6.771 1.00 98.38 107 VAL A O 1
ATOM 824 N N . THR A 1 108 ? -14.652 -1.085 7.384 1.00 97.81 108 THR A N 1
ATOM 825 C CA . THR A 1 108 ? -14.931 -1.338 8.813 1.00 97.81 108 THR A CA 1
ATOM 826 C C . THR A 1 108 ? -16.362 -1.835 9.055 1.00 97.81 108 THR A C 1
ATOM 828 O O . THR A 1 108 ? -16.600 -2.563 10.015 1.00 97.81 108 THR A O 1
ATOM 831 N N . SER A 1 109 ? -17.322 -1.454 8.205 1.00 97.19 109 SER A N 1
ATOM 832 C CA . SER A 1 109 ? -18.721 -1.887 8.335 1.00 97.19 109 SER A CA 1
ATOM 833 C C . SER A 1 109 ? -19.054 -3.158 7.552 1.00 97.19 109 SER A C 1
ATOM 835 O O . SER A 1 109 ? -20.015 -3.836 7.906 1.00 97.19 109 SER A O 1
ATOM 837 N N . GLN A 1 110 ? -18.287 -3.481 6.506 1.00 96.75 110 GLN A N 1
ATOM 838 C CA . GLN A 1 110 ? -18.644 -4.527 5.542 1.00 96.75 110 GLN A CA 1
ATOM 839 C C . GLN A 1 110 ? -17.694 -5.732 5.530 1.00 96.75 110 GLN A C 1
ATOM 841 O O . GLN A 1 110 ? -18.096 -6.822 5.122 1.00 96.75 110 GLN A O 1
ATOM 846 N N . ALA A 1 111 ? -16.445 -5.575 5.970 1.00 96.69 111 ALA A N 1
ATOM 847 C CA . ALA A 1 111 ? -15.468 -6.657 5.963 1.00 96.69 111 ALA A CA 1
ATOM 848 C C . ALA A 1 111 ? -15.511 -7.476 7.261 1.00 96.69 111 ALA A C 1
ATOM 850 O O . ALA A 1 111 ? -15.511 -6.934 8.364 1.00 96.69 111 ALA A O 1
ATOM 851 N N . GLY A 1 112 ? -15.471 -8.802 7.123 1.00 95.56 112 GLY A N 1
ATOM 852 C CA . GLY A 1 112 ? -15.401 -9.739 8.243 1.00 95.56 112 GLY A CA 1
ATOM 853 C C . GLY A 1 112 ? -16.517 -10.780 8.234 1.00 95.56 112 GLY A C 1
ATOM 854 O O . GLY A 1 112 ? -17.481 -10.706 7.475 1.00 95.56 112 GLY A O 1
ATOM 855 N N . ALA A 1 113 ? -16.367 -11.795 9.084 1.00 94.50 113 ALA A N 1
ATOM 856 C CA . ALA A 1 113 ? -17.394 -12.813 9.261 1.00 94.50 113 ALA A CA 1
ATOM 857 C C . ALA A 1 113 ? -18.615 -12.244 10.003 1.00 94.50 113 ALA A C 1
ATOM 859 O O . ALA A 1 113 ? -18.474 -11.396 10.881 1.00 94.50 113 ALA A O 1
ATOM 860 N N . GLY A 1 114 ? -19.808 -12.751 9.675 1.00 92.25 114 GLY A N 1
ATOM 861 C CA . GLY A 1 114 ? -21.056 -12.392 10.361 1.00 92.25 114 GLY A CA 1
ATOM 862 C C . GLY A 1 114 ? -21.664 -11.045 9.962 1.00 92.25 114 GLY A C 1
ATOM 863 O O . GLY A 1 114 ? -22.663 -10.648 10.550 1.00 92.25 114 GLY A O 1
ATOM 864 N N . ILE A 1 115 ? -21.088 -10.353 8.976 1.00 92.50 115 ILE A N 1
ATOM 865 C CA . ILE A 1 115 ? -21.639 -9.096 8.455 1.00 92.50 115 ILE A CA 1
ATOM 866 C C . ILE A 1 115 ? -22.836 -9.338 7.531 1.00 92.50 115 ILE A C 1
ATOM 868 O O . ILE A 1 115 ? -23.821 -8.606 7.574 1.00 92.50 115 ILE A O 1
ATOM 872 N N . ILE A 1 116 ? -22.757 -10.379 6.703 1.00 88.69 116 ILE A N 1
ATOM 873 C CA . ILE A 1 116 ? -23.863 -10.798 5.844 1.00 88.69 116 ILE A CA 1
ATOM 874 C C . ILE A 1 116 ? -24.731 -11.775 6.632 1.00 88.69 116 ILE A C 1
ATOM 876 O O . ILE A 1 116 ? -24.219 -12.707 7.259 1.00 88.69 116 ILE A O 1
ATOM 880 N N . ASP A 1 117 ? -26.044 -11.571 6.578 1.00 86.81 117 ASP A N 1
ATOM 881 C CA . ASP A 1 117 ? -27.000 -12.502 7.160 1.00 86.81 117 ASP A CA 1
ATOM 882 C C . ASP A 1 117 ? -26.955 -13.837 6.405 1.00 86.81 117 ASP A C 1
ATOM 884 O O . ASP A 1 117 ? -27.406 -13.952 5.268 1.00 86.81 117 ASP A O 1
ATOM 888 N N . SER A 1 118 ? -26.418 -14.863 7.067 1.00 79.06 118 SER A N 1
ATOM 889 C CA . SER A 1 118 ? -26.308 -16.225 6.532 1.00 79.06 118 SER A CA 1
ATOM 890 C C . SER A 1 118 ? -27.652 -16.928 6.309 1.00 79.06 118 SER A C 1
ATOM 892 O O . SER A 1 118 ? -27.674 -18.048 5.803 1.00 79.06 118 SER A O 1
ATOM 894 N N . THR A 1 119 ? -28.758 -16.323 6.748 1.00 81.62 119 THR A N 1
ATOM 895 C CA . THR A 1 119 ? -30.115 -16.856 6.583 1.00 81.62 119 THR A CA 1
ATOM 896 C C . THR A 1 119 ? -30.858 -16.250 5.395 1.00 81.62 119 THR A C 1
ATOM 898 O O . THR A 1 119 ? -31.930 -16.742 5.039 1.00 81.62 119 THR A O 1
ATOM 901 N N . LEU A 1 120 ? -30.286 -15.226 4.754 1.00 66.31 120 LEU A N 1
ATOM 902 C CA . LEU A 1 120 ? -30.785 -14.714 3.484 1.00 66.31 120 LEU A CA 1
ATOM 903 C C . LEU A 1 120 ? -30.292 -15.621 2.336 1.00 66.31 120 LEU A C 1
ATOM 905 O O . LEU A 1 120 ? -29.128 -16.024 2.353 1.00 66.31 120 LEU A O 1
ATOM 909 N N . PRO A 1 121 ? -31.179 -15.996 1.392 1.00 61.28 121 PRO A N 1
ATOM 910 C CA . PRO A 1 121 ? -30.862 -16.904 0.288 1.00 61.28 121 PRO A CA 1
ATOM 911 C C . PRO A 1 121 ? -29.855 -16.333 -0.716 1.00 61.28 121 PRO A C 1
ATOM 913 O O . PRO A 1 121 ? -29.808 -15.092 -0.881 1.00 61.28 121 PRO A O 1
#

Foldseek 3Di:
DEAALEEEEAADDPPQQEQEEADDLDLEAHELYEYEYPPPDDLLSNYDYDDHAEYAYYHYHYNNHGDPSLCSNQVVDDPVRRHYHPSPDDDDPDPDGDHSNCSVVCCVQQDDPPSDDPPDD

Solvent-accessible surface area (backbone atoms only — not comparable to full-atom values): 7224 Å² total; per-residue (Å²): 82,87,42,62,53,44,59,46,79,43,83,56,64,92,80,63,71,57,78,43,76,28,34,76,88,37,37,40,41,37,34,22,27,24,35,40,61,34,91,91,51,60,74,42,37,43,54,34,77,75,70,31,53,25,42,28,67,44,72,24,26,47,71,87,36,84,48,66,58,59,59,48,33,39,75,73,50,55,82,92,69,44,63,41,59,75,40,89,74,77,94,81,86,70,92,76,80,72,59,38,90,48,21,49,63,51,38,72,69,60,63,68,86,85,62,64,67,87,84,62,133

Sequence (121 aa):
MDVFNNYAEVLAAKDFTSLWGVGIESAIYAEKNAIDLANGIPARKIIKRYVGEHIFTSDNLVNGTPTDLLAVYNASVSTADQLTDNVGWVPTLRLHVDEVSEVKAIVTSQAGAGIIDSTLP

Nearest PDB structures (foldseek):
  5x2i-assembly1_A  TM=8.932E-01  e=7.875E-08  Bacillus subtilis subsp. subtilis str. 168
  2o17-assembly1_A  TM=8.965E-01  e=1.946E-07  Bacillus subtilis
  2bsp-assembly1_A  TM=8.918E-01  e=3.557E-07  Bacillus subtilis
  3krg-assembly1_A  TM=8.917E-01  e=4.527E-07  Bacillus subtilis
  1vbl-assembly1_A  TM=9.104E-01  e=1.249E-05  Bacillus sp. TS-47

Radius of gyration: 15.59 Å; Cα contacts (8 Å, |Δi|>4): 236; chains: 1; bounding box: 51×29×34 Å

Mean predicted aligned error: 3.14 Å